Protein AF-A0A822DBF6-F1 (afdb_monomer)

Nearest PDB structures (foldseek):
  3b1q-assembly3_E  TM=6.505E-01  e=7.376E+00  Burkholderia thailandensis E264
  3kcn-assembly1_A  TM=4.043E-01  e=6.022E+00  Rhodopirellula baltica
  2rjn-assembly1_A  TM=3.563E-01  e=3.752E+00  Neptuniibacter caesariensis
  8wa1-assembly1_i  TM=4.415E-01  e=9.034E+00  Nicotiana tabacum

Foldseek 3Di:
DPVVVLVQCPPLVALQADEQWDQDPVRDTHHDPPVVLVCCLPPSCVVRLQSYAEYEHEPVCVCVNPVSDDRPRHNYYHYPPQPPVNVVVVVD

Solvent-accessible surface area (backbone atoms only — not comparable to full-atom values): 5435 Å² total; per-residue (Å²): 130,69,66,67,57,64,52,50,58,68,34,65,83,55,30,25,55,39,70,58,54,37,79,46,98,78,82,42,76,40,77,56,57,65,76,59,44,53,47,37,49,74,59,50,40,78,77,38,34,68,55,23,29,31,41,36,34,42,48,92,51,41,65,67,57,62,71,60,57,76,53,85,43,56,76,49,77,46,73,39,83,62,50,72,68,62,53,55,65,76,77,113

Secondary structure (DSSP, 8-state):
--HHHHHHTTSHHHHSEEE-EEEPTTS-EEEPPHHHHHHIIIIIHHHHTTT--EEEEEGGGHHHHHTSS--TT--EEEEES--HHHHHHTT-

Radius of gyration: 13.69 Å; Cα contacts (8 Å, |Δi|>4): 105; chains: 1; bounding box: 25×36×31 Å

Sequence (92 aa):
LNKRLNTIVRDPIFTSNLTLMRHLSDDSMCPLPDSMLDRFCSQILLEIHCQIKWLDLESSTMERILCATNYSNLYGLGLFDIDLGTAQSLFV

Mean predicted aligned error: 6.96 Å

Structure (mmCIF, N/CA/C/O backbone):
data_AF-A0A822DBF6-F1
#
_entry.id   AF-A0A822DBF6-F1
#
loop_
_atom_site.group_PDB
_atom_site.id
_atom_site.type_symbol
_atom_site.label_atom_id
_atom_site.label_alt_id
_atom_site.label_comp_id
_atom_site.label_asym_id
_atom_site.label_entity_id
_atom_site.label_seq_id
_atom_site.pdbx_PDB_ins_code
_atom_site.Cartn_x
_atom_site.Cartn_y
_atom_site.Cartn_z
_atom_site.occupancy
_atom_site.B_iso_or_equiv
_atom_site.auth_seq_id
_atom_site.auth_comp_id
_atom_site.auth_asym_id
_atom_site.auth_atom_id
_atom_site.pdbx_PDB_model_num
ATOM 1 N N . LEU A 1 1 ? 7.872 17.983 14.040 1.00 49.59 1 LEU A N 1
ATOM 2 C CA . LEU A 1 1 ? 7.047 16.952 13.363 1.00 49.59 1 LEU A CA 1
ATOM 3 C C . LEU A 1 1 ? 5.729 17.570 12.912 1.00 49.59 1 LEU A C 1
ATOM 5 O O . LEU A 1 1 ? 5.094 18.264 13.697 1.00 49.59 1 LEU A O 1
ATOM 9 N N . ASN A 1 2 ? 5.367 17.388 11.643 1.00 51.50 2 ASN A N 1
ATOM 10 C CA . ASN A 1 2 ? 4.318 18.152 10.967 1.00 51.50 2 ASN A CA 1
ATOM 11 C C . ASN A 1 2 ? 2.920 17.670 11.410 1.00 51.50 2 ASN A C 1
ATOM 13 O O . ASN A 1 2 ? 2.376 16.738 10.828 1.00 51.50 2 ASN A O 1
ATOM 17 N N . LYS A 1 3 ? 2.353 18.270 12.473 1.00 58.00 3 LYS A N 1
ATOM 18 C CA . LYS A 1 3 ? 1.041 17.894 13.053 1.00 58.00 3 LYS A CA 1
ATOM 19 C C . LYS A 1 3 ? -0.068 17.786 12.000 1.00 58.00 3 LYS A C 1
ATOM 21 O O . LYS A 1 3 ? -0.91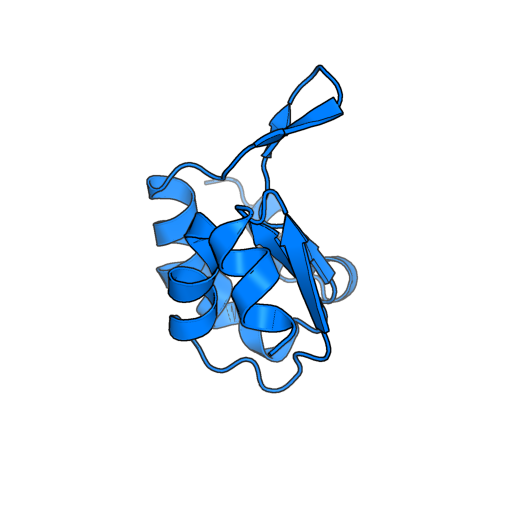1 16.907 12.097 1.00 58.00 3 LYS A O 1
ATOM 26 N N . ARG A 1 4 ? -0.006 18.632 10.966 1.00 57.19 4 ARG A N 1
ATOM 27 C CA . ARG A 1 4 ? -0.916 18.621 9.814 1.00 57.19 4 ARG A CA 1
ATOM 28 C C . ARG A 1 4 ? -0.939 17.282 9.074 1.00 57.19 4 ARG A C 1
ATOM 30 O O . ARG A 1 4 ? -2.016 16.819 8.728 1.00 57.19 4 ARG A O 1
ATOM 37 N N . LEU A 1 5 ? 0.222 16.656 8.873 1.00 61.06 5 LEU A N 1
ATOM 38 C CA . LEU A 1 5 ? 0.320 15.381 8.162 1.00 61.06 5 LEU A CA 1
ATOM 39 C C . LEU A 1 5 ? -0.361 14.262 8.965 1.00 61.06 5 LEU A C 1
ATOM 41 O O . LEU A 1 5 ? -1.149 13.511 8.414 1.00 61.06 5 LEU A O 1
ATOM 45 N N . ASN A 1 6 ? -0.145 14.218 10.284 1.00 61.00 6 ASN A N 1
ATOM 46 C CA . ASN A 1 6 ? -0.792 13.226 11.151 1.00 61.00 6 ASN A CA 1
ATOM 47 C C . ASN A 1 6 ? -2.317 13.390 11.208 1.00 61.00 6 ASN A C 1
ATOM 49 O O . ASN A 1 6 ? -3.025 12.405 11.381 1.00 61.00 6 ASN A O 1
ATOM 53 N N . THR A 1 7 ? -2.831 14.617 11.095 1.00 65.62 7 THR A N 1
ATOM 54 C CA . THR A 1 7 ? -4.280 14.853 11.068 1.00 65.62 7 THR A CA 1
ATOM 55 C C . THR A 1 7 ? -4.890 14.426 9.737 1.00 65.62 7 THR A C 1
ATOM 57 O O . THR A 1 7 ? -5.901 13.737 9.747 1.00 65.62 7 THR A O 1
ATOM 60 N N . ILE A 1 8 ? -4.262 14.780 8.610 1.00 68.38 8 ILE A N 1
ATOM 61 C CA . ILE A 1 8 ? -4.764 14.434 7.268 1.00 68.38 8 ILE A CA 1
ATOM 62 C C . ILE A 1 8 ? -4.752 12.921 7.057 1.00 68.38 8 ILE A C 1
ATOM 64 O O . ILE A 1 8 ? -5.714 12.363 6.551 1.00 68.38 8 ILE A O 1
ATOM 68 N N . VAL A 1 9 ? -3.695 12.241 7.502 1.00 65.19 9 VAL A N 1
ATOM 69 C CA . VAL A 1 9 ? -3.559 10.789 7.329 1.00 65.19 9 VAL A CA 1
ATOM 70 C C . VAL A 1 9 ? -4.567 9.999 8.177 1.00 65.19 9 VAL A C 1
ATOM 72 O O . VAL A 1 9 ? -4.785 8.824 7.926 1.00 65.19 9 VAL A O 1
ATOM 75 N N . ARG A 1 10 ? -5.214 10.622 9.168 1.00 69.88 10 ARG A N 1
ATOM 76 C CA . ARG A 1 10 ? -6.271 9.990 9.976 1.00 69.88 10 ARG A CA 1
ATOM 77 C C . ARG A 1 10 ? -7.683 10.352 9.514 1.00 69.88 10 ARG A C 1
ATOM 79 O O . ARG A 1 10 ? -8.641 9.862 10.106 1.00 69.88 10 ARG A O 1
ATOM 86 N N . ASP A 1 11 ? -7.821 11.220 8.514 1.00 75.81 11 ASP A N 1
ATOM 87 C CA . ASP A 1 11 ? -9.117 11.585 7.954 1.00 75.81 11 ASP A CA 1
ATOM 88 C C . ASP A 1 11 ? -9.551 10.517 6.934 1.00 75.81 11 ASP A C 1
ATOM 90 O O . ASP A 1 11 ? -8.909 10.400 5.887 1.00 75.81 11 ASP A O 1
ATOM 94 N N . PRO A 1 12 ? -10.646 9.771 7.191 1.00 71.56 12 PRO A N 1
ATOM 95 C CA . PRO A 1 12 ? -11.070 8.634 6.372 1.00 71.56 12 PRO A CA 1
ATOM 96 C C . PRO A 1 12 ? -11.236 8.947 4.883 1.00 71.56 12 PRO A C 1
ATOM 98 O O . PRO A 1 12 ? -11.122 8.044 4.051 1.00 71.56 12 PRO A O 1
ATOM 101 N N . ILE A 1 13 ? -11.510 10.210 4.535 1.00 73.25 13 ILE A N 1
ATOM 102 C CA . ILE A 1 13 ? -11.623 10.653 3.143 1.00 73.25 13 ILE A CA 1
ATOM 103 C C . ILE A 1 13 ? -10.283 10.455 2.426 1.00 73.25 13 ILE A C 1
ATOM 105 O O . ILE A 1 13 ? -10.256 9.933 1.314 1.00 73.25 13 ILE A O 1
ATOM 109 N N . PHE A 1 14 ? -9.177 10.802 3.084 1.00 71.50 14 PHE A N 1
ATOM 110 C CA . PHE A 1 14 ? -7.824 10.696 2.541 1.00 71.50 14 PHE A CA 1
ATOM 111 C C . PHE A 1 14 ? -7.178 9.336 2.812 1.00 71.50 14 PHE A C 1
ATOM 113 O O . PHE A 1 14 ? -6.281 8.934 2.079 1.00 71.50 14 PHE A O 1
ATOM 120 N N . THR A 1 15 ? -7.622 8.612 3.842 1.00 81.69 15 THR A N 1
ATOM 121 C CA . THR A 1 15 ? -7.069 7.293 4.177 1.00 81.69 15 THR A CA 1
ATOM 122 C C . THR A 1 15 ? -7.675 6.144 3.386 1.00 81.69 15 THR A C 1
ATOM 124 O O . THR A 1 15 ? -7.056 5.088 3.290 1.00 81.69 15 THR A O 1
ATOM 127 N N . SER A 1 16 ? -8.885 6.313 2.846 1.00 87.38 16 SER A N 1
ATOM 128 C CA . SER A 1 16 ? -9.568 5.234 2.124 1.00 87.38 16 SER A CA 1
ATOM 129 C C . SER A 1 16 ? -8.858 4.834 0.830 1.00 87.38 16 SER A C 1
ATOM 131 O O . SER A 1 16 ? -8.777 3.644 0.539 1.00 87.38 16 SER A O 1
ATOM 133 N N . ASN A 1 17 ? -8.291 5.797 0.105 1.00 90.06 17 ASN A N 1
ATOM 134 C CA . ASN A 1 17 ? -7.498 5.565 -1.098 1.00 90.06 17 ASN A CA 1
ATOM 135 C C . ASN A 1 17 ? -6.143 6.235 -0.912 1.00 90.06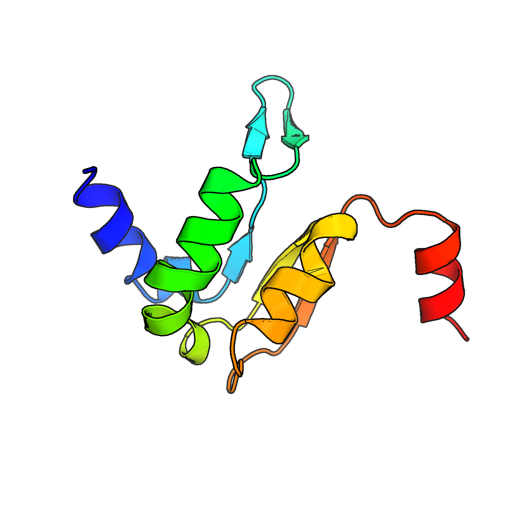 17 ASN A C 1
ATOM 137 O O . ASN A 1 17 ? -6.081 7.457 -0.771 1.00 90.06 17 ASN A O 1
AT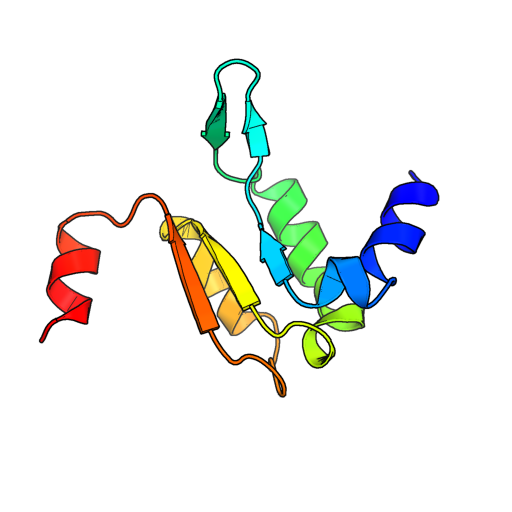OM 141 N N . LEU A 1 18 ? -5.075 5.443 -0.880 1.00 89.25 18 LEU A N 1
ATOM 142 C CA . LEU A 1 18 ? -3.761 5.935 -0.496 1.00 89.25 18 LEU A CA 1
ATOM 143 C C . LEU A 1 18 ? -2.734 5.614 -1.579 1.00 89.25 18 LEU A C 1
ATOM 145 O O . LEU A 1 18 ? -2.511 4.455 -1.923 1.00 89.25 18 LEU A O 1
ATOM 149 N N . THR A 1 19 ? -2.097 6.664 -2.089 1.00 88.88 19 THR A N 1
ATOM 150 C CA . THR A 1 19 ? -1.022 6.569 -3.077 1.00 88.88 19 THR A CA 1
ATOM 151 C C . THR A 1 19 ? 0.320 6.802 -2.400 1.00 88.88 19 THR A C 1
ATOM 153 O O . THR A 1 19 ? 0.584 7.882 -1.869 1.00 88.88 19 THR A O 1
ATOM 156 N N . LEU A 1 20 ? 1.176 5.780 -2.404 1.00 87.19 20 LEU A N 1
ATOM 157 C CA . LEU A 1 20 ? 2.487 5.774 -1.750 1.00 87.19 20 LEU A CA 1
ATOM 158 C C . LEU A 1 20 ? 3.610 6.071 -2.741 1.00 87.19 20 LEU A C 1
ATOM 160 O O . LEU A 1 20 ? 4.591 5.341 -2.843 1.00 87.19 20 LEU A O 1
ATOM 164 N N . MET A 1 21 ? 3.469 7.183 -3.454 1.00 85.12 21 MET A N 1
ATOM 165 C CA . MET A 1 21 ? 4.465 7.670 -4.401 1.00 85.12 21 MET A CA 1
ATOM 166 C C . MET A 1 21 ? 4.749 9.145 -4.151 1.00 85.12 21 MET A C 1
ATOM 168 O O . MET A 1 21 ? 3.913 9.898 -3.646 1.00 85.12 21 MET A O 1
ATOM 172 N N . ARG A 1 22 ? 5.955 9.576 -4.504 1.00 82.69 22 ARG A N 1
ATOM 173 C CA . ARG A 1 22 ? 6.333 10.983 -4.527 1.00 82.69 22 ARG A CA 1
ATOM 174 C C . ARG A 1 22 ? 6.007 11.562 -5.899 1.00 82.69 22 ARG A C 1
ATOM 176 O O . ARG A 1 22 ? 6.559 11.110 -6.893 1.00 82.69 22 ARG A O 1
ATOM 183 N N . HIS A 1 23 ? 5.213 12.625 -5.920 1.00 79.06 23 HIS A N 1
ATOM 184 C CA . HIS A 1 23 ? 5.054 13.458 -7.107 1.00 79.06 23 HIS A CA 1
ATOM 185 C C . HIS A 1 23 ? 6.304 14.325 -7.300 1.00 79.06 23 HIS A C 1
ATOM 187 O O . HIS A 1 23 ? 6.722 15.031 -6.374 1.00 79.06 23 HIS A O 1
ATOM 193 N N . LEU A 1 24 ? 6.906 14.272 -8.482 1.00 75.81 24 LEU A N 1
ATOM 194 C CA . LEU A 1 24 ? 7.950 15.198 -8.904 1.00 75.81 24 LEU A CA 1
ATOM 195 C C . LEU A 1 24 ? 7.340 16.373 -9.679 1.00 75.81 24 LEU A C 1
ATOM 197 O O . LEU A 1 24 ? 6.162 16.381 -10.025 1.00 75.81 24 LEU A O 1
ATOM 201 N N . SER A 1 25 ? 8.120 17.433 -9.880 1.00 77.88 25 SER A N 1
ATOM 202 C CA . SER A 1 25 ? 7.656 18.684 -10.502 1.00 77.88 25 SER A CA 1
ATOM 203 C C . SER A 1 25 ? 7.318 18.569 -11.994 1.00 77.88 25 SER A C 1
ATOM 205 O O . SER A 1 25 ? 6.800 19.520 -12.567 1.00 77.88 25 SER A O 1
ATOM 207 N N . ASP A 1 26 ? 7.645 17.446 -12.621 1.00 80.75 26 ASP A N 1
ATOM 208 C CA . ASP A 1 26 ? 7.491 17.143 -14.045 1.00 80.75 26 ASP A CA 1
ATOM 209 C C . ASP A 1 26 ? 6.355 16.141 -14.322 1.00 80.75 26 ASP A C 1
ATOM 211 O O . ASP A 1 26 ? 6.398 15.426 -15.319 1.00 80.75 26 ASP A O 1
ATOM 215 N N . ASP A 1 27 ? 5.364 16.059 -13.427 1.00 68.56 27 ASP A N 1
ATOM 216 C CA . ASP A 1 27 ? 4.284 15.055 -13.445 1.00 68.56 27 ASP A CA 1
ATOM 217 C C . ASP A 1 27 ? 4.771 13.595 -13.403 1.00 68.56 27 ASP A C 1
ATOM 219 O O . ASP A 1 27 ? 3.978 12.662 -13.551 1.00 68.56 27 ASP A O 1
ATOM 223 N N . SER A 1 28 ? 6.062 13.362 -13.140 1.00 75.06 28 SER A N 1
ATOM 224 C CA . SER A 1 28 ? 6.569 12.017 -12.905 1.00 75.06 28 SER A CA 1
ATOM 225 C C . SER A 1 28 ? 6.316 11.583 -11.460 1.00 75.06 28 SER A C 1
ATOM 227 O O . SER A 1 28 ? 6.366 12.370 -10.508 1.00 75.06 28 SER A O 1
ATOM 229 N N . MET A 1 29 ? 6.018 10.297 -11.295 1.00 80.81 29 MET A N 1
ATOM 230 C CA . MET A 1 29 ? 5.905 9.658 -9.989 1.00 80.81 29 MET A CA 1
ATOM 231 C C . MET A 1 29 ? 7.203 8.924 -9.693 1.00 80.81 29 MET A C 1
ATOM 233 O O . MET A 1 29 ? 7.784 8.290 -10.571 1.00 80.81 29 MET A O 1
ATOM 237 N N . CYS A 1 30 ? 7.655 9.011 -8.450 1.00 82.69 30 CYS A N 1
ATOM 238 C CA . CYS A 1 30 ? 8.849 8.331 -7.984 1.00 82.69 30 CYS A CA 1
ATOM 239 C C . CYS A 1 30 ? 8.584 7.544 -6.698 1.00 82.69 30 CYS A C 1
ATOM 241 O O . CYS A 1 30 ? 7.703 7.920 -5.914 1.00 82.69 30 CYS A O 1
ATOM 243 N N . PRO A 1 31 ? 9.404 6.515 -6.437 1.00 82.50 31 PRO A N 1
ATOM 244 C CA . PRO A 1 31 ? 9.412 5.783 -5.179 1.00 82.50 31 PRO A CA 1
ATOM 245 C C . PRO A 1 31 ? 9.461 6.711 -3.964 1.00 82.50 31 PRO A C 1
ATOM 247 O O . PRO A 1 31 ? 10.157 7.740 -3.960 1.00 82.50 31 PRO A O 1
ATOM 250 N N . LEU 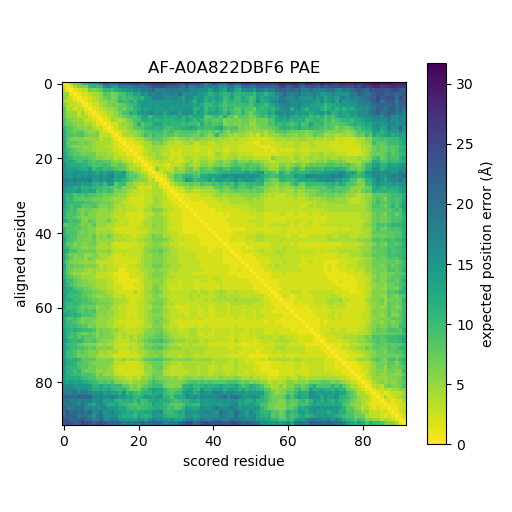A 1 32 ? 8.789 6.324 -2.879 1.00 85.62 32 LEU A N 1
ATOM 251 C CA . LEU A 1 32 ? 9.106 6.904 -1.578 1.00 85.62 32 LEU A CA 1
ATOM 252 C C . LEU A 1 32 ? 10.503 6.426 -1.146 1.00 85.62 32 LEU A C 1
ATOM 254 O O . LEU A 1 32 ? 10.777 5.232 -1.199 1.00 85.62 32 LEU A O 1
ATOM 258 N N . PRO A 1 3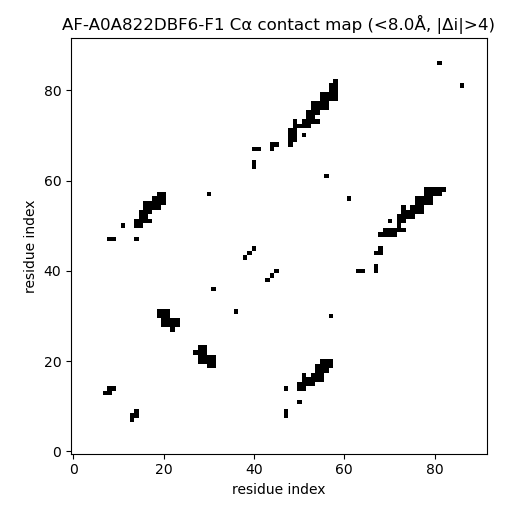3 ? 11.386 7.319 -0.662 1.00 88.38 33 PRO A N 1
ATOM 259 C CA . PRO A 1 33 ? 12.649 6.908 -0.059 1.00 88.38 33 PRO A CA 1
ATOM 260 C C . PRO A 1 33 ? 12.441 5.903 1.075 1.00 88.38 33 PRO A C 1
ATOM 262 O O . PRO A 1 33 ? 11.534 6.089 1.892 1.00 88.38 33 PRO A O 1
ATOM 265 N N . ASP A 1 34 ? 13.344 4.927 1.190 1.00 88.31 34 ASP A N 1
ATOM 266 C CA . ASP A 1 34 ? 13.256 3.836 2.171 1.00 88.31 34 ASP A CA 1
ATOM 267 C C . ASP A 1 34 ? 12.980 4.315 3.594 1.00 88.31 34 ASP A C 1
ATOM 269 O O . ASP A 1 34 ? 12.103 3.790 4.267 1.00 88.31 34 ASP A O 1
ATOM 273 N N . SER A 1 35 ? 13.654 5.377 4.037 1.00 88.56 35 SER A N 1
ATOM 274 C CA . SER A 1 35 ? 13.471 5.920 5.388 1.00 88.56 35 SER A CA 1
ATOM 275 C C . SER A 1 35 ? 12.060 6.458 5.652 1.00 88.56 35 SER A C 1
ATOM 277 O O . SER A 1 35 ? 11.583 6.428 6.789 1.00 88.56 35 SER A O 1
ATOM 279 N N . MET A 1 36 ? 11.371 6.958 4.623 1.00 88.19 36 MET A N 1
ATOM 280 C CA . MET A 1 36 ? 9.970 7.364 4.732 1.00 88.19 36 MET A CA 1
ATOM 281 C C . MET A 1 36 ? 9.034 6.166 4.659 1.00 88.19 36 MET A C 1
ATOM 283 O O . MET A 1 36 ? 8.059 6.142 5.410 1.00 88.19 36 MET A O 1
ATOM 287 N N . LEU A 1 37 ? 9.345 5.182 3.815 1.00 89.19 37 LEU A N 1
ATOM 288 C CA . LEU A 1 37 ? 8.574 3.951 3.709 1.00 89.19 37 LEU A CA 1
ATOM 289 C C . LEU A 1 37 ? 8.617 3.150 5.018 1.00 89.19 37 LEU A C 1
ATOM 291 O O . LEU A 1 37 ? 7.571 2.805 5.557 1.00 89.19 37 LEU A O 1
ATOM 295 N N . ASP A 1 38 ? 9.801 2.957 5.600 1.00 89.69 38 ASP A N 1
ATOM 296 C CA . ASP A 1 38 ? 9.985 2.267 6.882 1.00 89.69 38 ASP A CA 1
ATOM 297 C C . ASP A 1 38 ? 9.207 2.943 8.001 1.00 89.69 38 ASP A C 1
ATOM 299 O O . ASP A 1 38 ? 8.533 2.297 8.808 1.00 89.69 38 ASP A O 1
ATOM 303 N N . ARG A 1 39 ? 9.260 4.275 8.045 1.00 87.19 39 ARG A N 1
ATOM 304 C CA . ARG A 1 39 ? 8.506 5.046 9.026 1.00 87.19 39 ARG A CA 1
ATOM 305 C C . ARG A 1 39 ? 7.000 4.942 8.792 1.00 87.19 39 ARG A C 1
ATOM 307 O O . ARG A 1 39 ? 6.247 4.853 9.760 1.00 87.19 39 ARG A O 1
ATOM 314 N N . PHE A 1 40 ? 6.558 4.968 7.537 1.00 87.50 40 PHE A N 1
ATOM 315 C CA . PHE A 1 40 ? 5.154 4.782 7.201 1.00 87.50 40 PHE A CA 1
ATOM 316 C C . PHE A 1 40 ? 4.674 3.407 7.674 1.00 87.50 40 PHE A C 1
ATOM 318 O O . PHE A 1 40 ? 3.736 3.352 8.466 1.00 87.50 40 PHE A O 1
ATOM 325 N N . CYS A 1 41 ? 5.367 2.330 7.297 1.00 89.75 41 CYS A N 1
ATOM 326 C CA . CYS A 1 41 ? 5.006 0.962 7.663 1.00 89.75 41 CYS A CA 1
ATOM 327 C C . CYS A 1 41 ? 5.022 0.727 9.182 1.00 89.75 41 CYS A C 1
ATOM 329 O O . CYS A 1 41 ? 4.102 0.117 9.718 1.00 89.75 41 CYS A O 1
ATOM 331 N N . SER A 1 42 ? 6.031 1.239 9.895 1.00 89.44 42 SER A N 1
ATOM 332 C CA . SER A 1 42 ? 6.201 0.972 11.334 1.00 89.44 42 SER A CA 1
ATOM 333 C C . SER A 1 42 ? 5.360 1.847 12.266 1.00 89.44 42 SER A C 1
ATOM 335 O O . SER A 1 42 ? 5.145 1.462 13.413 1.00 89.44 42 SER A O 1
ATOM 337 N N . GLN A 1 43 ? 4.913 3.029 11.828 1.00 88.44 43 GLN A N 1
ATOM 338 C CA . GLN A 1 43 ? 4.234 3.990 12.713 1.00 88.44 43 GLN A CA 1
ATOM 339 C C . GLN A 1 43 ? 2.843 4.363 12.224 1.00 88.44 43 GLN A C 1
ATOM 341 O O . GLN A 1 43 ? 1.892 4.344 12.995 1.00 88.44 43 GLN A O 1
ATOM 346 N N . ILE A 1 44 ? 2.730 4.752 10.957 1.00 87.19 44 ILE A N 1
ATOM 347 C CA . ILE A 1 44 ? 1.501 5.344 10.426 1.00 87.19 44 ILE A CA 1
ATOM 348 C C . ILE A 1 44 ? 0.530 4.240 10.037 1.00 87.19 44 ILE A C 1
ATOM 350 O O . ILE A 1 44 ? -0.632 4.261 10.429 1.00 87.19 44 ILE A O 1
ATOM 354 N N . LEU A 1 45 ? 1.027 3.260 9.289 1.00 89.25 45 LEU A N 1
ATOM 355 C CA . LEU A 1 45 ? 0.231 2.203 8.699 1.00 89.25 45 LEU A CA 1
ATOM 356 C C . LEU A 1 45 ? -0.522 1.391 9.760 1.00 89.25 45 LEU A C 1
ATOM 358 O O . LEU A 1 45 ? -1.702 1.103 9.582 1.00 89.25 45 LEU A O 1
ATOM 362 N N . LEU A 1 46 ? 0.114 1.114 10.901 1.00 88.25 46 LEU A N 1
ATOM 363 C CA . LEU A 1 46 ? -0.508 0.426 12.038 1.00 88.25 46 LEU A CA 1
ATOM 364 C C . LEU A 1 46 ? -1.730 1.158 12.614 1.00 88.25 46 LEU A C 1
ATOM 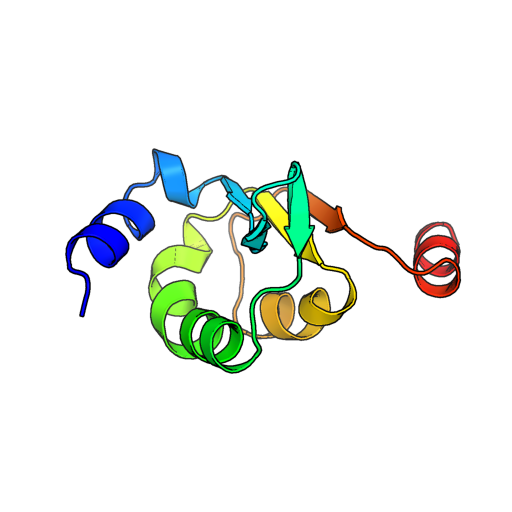366 O O . LEU A 1 46 ? -2.583 0.524 13.222 1.00 88.25 46 LEU A O 1
ATOM 370 N N . GLU A 1 47 ? -1.844 2.473 12.427 1.00 88.69 47 GLU A N 1
ATOM 371 C CA . GLU A 1 47 ? -2.996 3.244 12.907 1.00 88.69 47 GLU A CA 1
ATOM 372 C C . GLU A 1 47 ? -4.149 3.277 11.898 1.00 88.69 47 GLU A C 1
ATOM 374 O O . GLU A 1 47 ? -5.305 3.463 12.280 1.00 88.69 47 GLU A O 1
ATOM 379 N N . ILE A 1 48 ? -3.838 3.135 10.608 1.00 89.38 48 ILE A N 1
ATOM 380 C CA . ILE A 1 48 ? -4.776 3.442 9.523 1.00 89.38 48 ILE A CA 1
ATOM 381 C C . ILE A 1 48 ? -5.142 2.249 8.645 1.00 89.38 48 ILE A C 1
ATOM 383 O O . ILE A 1 48 ? -6.066 2.359 7.845 1.00 89.38 48 ILE A O 1
ATOM 387 N N . HIS A 1 49 ? -4.453 1.114 8.777 1.00 91.25 49 HIS A N 1
ATOM 388 C CA . HIS A 1 49 ? -4.586 -0.033 7.871 1.00 91.25 49 HIS A CA 1
ATOM 389 C C . HIS A 1 49 ? -6.022 -0.538 7.703 1.00 91.25 49 HIS A C 1
ATOM 391 O O . HIS A 1 49 ? -6.410 -0.951 6.614 1.00 91.25 49 HIS A O 1
ATOM 397 N N . CYS A 1 50 ? -6.834 -0.469 8.758 1.00 91.94 50 CYS A N 1
ATOM 398 C CA . CYS A 1 50 ? -8.231 -0.882 8.717 1.00 91.94 50 CYS A CA 1
ATOM 399 C C . CYS A 1 50 ? -9.128 0.092 7.938 1.00 91.94 50 CYS A C 1
ATOM 401 O O . CYS A 1 50 ? -10.254 -0.255 7.612 1.00 91.94 50 CYS A O 1
ATOM 403 N N . GLN A 1 51 ? -8.674 1.306 7.637 1.00 91.94 51 GLN A N 1
ATOM 404 C CA . GLN A 1 51 ? -9.439 2.305 6.882 1.00 91.94 51 GLN A CA 1
ATOM 405 C C . GLN A 1 51 ? -9.116 2.272 5.387 1.00 91.94 51 GLN A C 1
ATOM 407 O O . GLN A 1 51 ? -9.897 2.779 4.583 1.00 91.94 51 GLN A O 1
ATOM 412 N N . ILE A 1 52 ? -7.980 1.673 5.029 1.00 92.62 52 ILE A N 1
ATOM 413 C CA . ILE A 1 52 ? -7.469 1.617 3.666 1.00 92.62 52 ILE A CA 1
ATOM 414 C C . ILE A 1 52 ? -8.305 0.632 2.846 1.00 92.62 52 ILE A C 1
ATOM 416 O O . ILE A 1 52 ? -8.437 -0.539 3.201 1.00 92.62 52 ILE A O 1
ATOM 420 N N . LYS A 1 53 ? -8.851 1.134 1.737 1.00 94.75 53 LYS A N 1
ATOM 421 C CA . LYS A 1 53 ? -9.659 0.398 0.758 1.00 94.75 53 LYS A CA 1
ATOM 422 C C . LYS A 1 53 ? -8.941 0.207 -0.566 1.00 94.75 53 LYS A C 1
ATOM 424 O O . LYS A 1 53 ? -9.137 -0.820 -1.211 1.00 94.75 53 LYS A O 1
ATOM 429 N N . TRP A 1 54 ? -8.116 1.173 -0.948 1.00 94.44 54 TRP A N 1
ATOM 430 C CA . TRP A 1 54 ? -7.319 1.134 -2.161 1.00 94.44 54 TRP A CA 1
ATOM 431 C C . TRP A 1 54 ? -5.891 1.583 -1.876 1.00 94.44 54 TRP A C 1
ATOM 433 O O . TRP A 1 54 ? -5.675 2.557 -1.148 1.00 94.44 54 TRP A O 1
ATOM 443 N N . LEU A 1 55 ? -4.929 0.876 -2.463 1.00 92.44 55 LEU A N 1
ATOM 444 C CA . LEU A 1 55 ? -3.507 1.165 -2.341 1.00 92.44 55 LEU A CA 1
ATOM 445 C C . LEU A 1 55 ? -2.859 1.254 -3.713 1.00 92.44 55 LEU A C 1
ATOM 447 O O . LEU A 1 55 ? -2.835 0.275 -4.448 1.00 92.44 55 LEU A O 1
ATOM 451 N N . ASP A 1 56 ? -2.289 2.414 -4.003 1.00 91.56 56 ASP A N 1
ATOM 452 C CA . ASP A 1 56 ? -1.479 2.661 -5.189 1.00 91.56 56 ASP A CA 1
ATOM 453 C C . ASP A 1 56 ? -0.002 2.658 -4.784 1.00 91.56 56 ASP A C 1
ATOM 455 O O . ASP A 1 56 ? 0.449 3.527 -4.027 1.00 91.56 56 ASP A O 1
ATOM 459 N N . LEU A 1 57 ? 0.735 1.647 -5.244 1.00 90.12 57 LEU A N 1
ATOM 460 C CA . LEU A 1 57 ? 2.093 1.324 -4.807 1.00 90.12 57 LEU A CA 1
ATOM 461 C C . LEU A 1 57 ? 3.036 1.203 -6.000 1.00 90.12 57 LEU A C 1
ATOM 463 O O . LEU A 1 57 ? 2.635 0.797 -7.085 1.00 90.12 57 LEU A O 1
ATOM 467 N N . GLU A 1 58 ? 4.322 1.407 -5.767 1.00 89.25 58 GLU A N 1
ATOM 468 C CA . GLU A 1 58 ? 5.347 0.913 -6.683 1.00 89.25 58 GLU A CA 1
ATOM 469 C C . GLU A 1 58 ? 5.601 -0.584 -6.453 1.00 89.25 58 GLU A C 1
ATOM 471 O O . GLU A 1 58 ? 5.666 -1.038 -5.303 1.00 89.25 58 GLU A O 1
ATOM 476 N N . SER A 1 59 ? 5.801 -1.334 -7.541 1.00 85.44 59 SER A N 1
ATOM 477 C CA . SER A 1 59 ? 6.036 -2.784 -7.536 1.00 85.44 59 SER A CA 1
ATOM 478 C C . SER A 1 59 ? 7.147 -3.219 -6.565 1.00 85.44 59 SER A C 1
ATOM 480 O O . SER A 1 59 ? 6.947 -4.141 -5.773 1.00 85.44 59 SER A O 1
ATOM 482 N N . SER A 1 60 ? 8.271 -2.497 -6.539 1.00 85.88 60 SER A N 1
ATOM 483 C CA . SER A 1 60 ? 9.450 -2.803 -5.714 1.0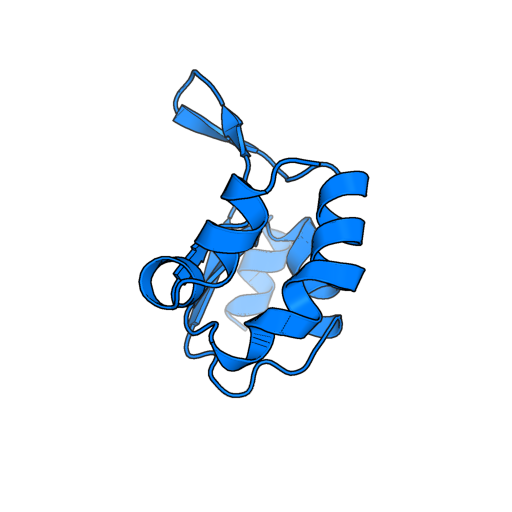0 85.88 60 SER A CA 1
ATOM 484 C C . SER A 1 60 ? 9.193 -2.704 -4.201 1.00 85.88 60 SER A C 1
ATOM 486 O O . SER A 1 60 ? 9.879 -3.334 -3.395 1.00 85.88 60 SER A O 1
ATOM 488 N N . THR A 1 61 ? 8.177 -1.936 -3.800 1.00 88.06 61 THR A N 1
ATOM 489 C CA . THR A 1 61 ? 7.821 -1.695 -2.392 1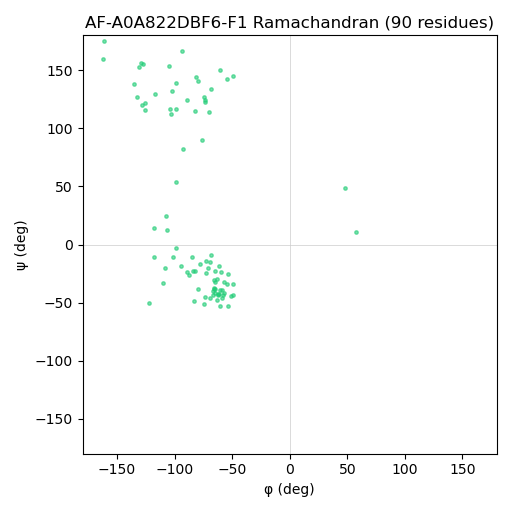.00 88.06 61 THR A CA 1
ATOM 490 C C . THR A 1 61 ? 6.625 -2.520 -1.925 1.00 88.06 61 THR A C 1
ATOM 492 O O . THR A 1 61 ? 6.355 -2.582 -0.721 1.00 88.06 61 THR A O 1
ATOM 495 N N . MET A 1 62 ? 5.927 -3.172 -2.861 1.00 88.88 62 MET A N 1
ATOM 496 C CA . MET A 1 62 ? 4.668 -3.874 -2.626 1.00 88.88 62 MET A CA 1
ATOM 497 C C . MET A 1 62 ? 4.778 -4.882 -1.483 1.00 88.88 62 MET A C 1
ATOM 499 O O . MET A 1 62 ? 3.988 -4.824 -0.543 1.00 88.88 62 MET A O 1
ATOM 503 N N . GLU A 1 63 ? 5.767 -5.776 -1.532 1.00 88.31 63 GLU A N 1
ATOM 504 C CA . GLU A 1 63 ? 5.931 -6.833 -0.528 1.00 88.31 63 GLU A CA 1
ATOM 505 C C . GLU A 1 63 ? 6.107 -6.246 0.879 1.00 88.31 63 GLU A C 1
ATOM 507 O O . GLU A 1 63 ? 5.412 -6.636 1.816 1.00 88.31 63 GLU A O 1
ATOM 512 N N . ARG A 1 64 ? 6.961 -5.225 1.026 1.00 89.44 64 ARG A N 1
ATOM 513 C CA . ARG A 1 64 ? 7.207 -4.562 2.317 1.00 89.44 64 ARG A CA 1
ATOM 514 C C . ARG A 1 64 ? 5.944 -3.936 2.901 1.00 89.44 64 ARG A C 1
ATOM 516 O O . ARG A 1 64 ? 5.755 -3.990 4.113 1.00 89.44 64 ARG A O 1
ATOM 523 N N . ILE A 1 65 ? 5.101 -3.330 2.067 1.00 90.62 65 ILE A N 1
ATOM 524 C CA . ILE A 1 65 ? 3.860 -2.677 2.503 1.00 90.62 65 ILE A CA 1
ATOM 525 C C . ILE A 1 65 ? 2.805 -3.729 2.853 1.00 90.62 65 ILE A C 1
ATOM 527 O O . ILE A 1 65 ? 2.250 -3.703 3.951 1.00 90.62 65 ILE A O 1
ATOM 531 N N . LEU A 1 66 ? 2.564 -4.684 1.951 1.00 90.06 66 LEU A N 1
ATOM 532 C CA . LEU A 1 66 ? 1.528 -5.701 2.123 1.00 90.06 66 LEU A CA 1
ATOM 533 C C . LEU A 1 66 ? 1.822 -6.651 3.289 1.00 90.06 66 LEU A C 1
ATOM 535 O O . LEU A 1 66 ? 0.889 -7.107 3.945 1.00 90.06 66 LEU A O 1
ATOM 539 N N . CYS A 1 67 ? 3.095 -6.913 3.593 1.00 90.25 67 CYS A N 1
ATOM 540 C CA . CYS A 1 67 ? 3.484 -7.753 4.724 1.00 90.25 67 CYS A CA 1
ATOM 541 C C . CYS A 1 67 ? 3.561 -7.004 6.065 1.00 90.25 67 CYS A C 1
ATOM 543 O O . CYS A 1 67 ? 3.684 -7.651 7.104 1.00 90.25 67 CYS A O 1
ATOM 545 N N . ALA A 1 68 ? 3.491 -5.668 6.085 1.00 90.81 68 ALA A N 1
ATOM 546 C CA . ALA A 1 68 ? 3.638 -4.900 7.324 1.00 90.81 68 ALA A CA 1
ATOM 547 C C . ALA A 1 68 ? 2.425 -5.012 8.267 1.00 90.81 68 ALA A C 1
ATOM 549 O O . ALA A 1 68 ? 2.559 -4.787 9.470 1.00 90.81 68 ALA A O 1
ATOM 550 N N . THR A 1 69 ? 1.235 -5.324 7.747 1.00 92.00 69 THR A N 1
ATOM 551 C CA . THR A 1 69 ? -0.006 -5.403 8.532 1.00 92.00 69 THR A CA 1
ATOM 552 C C . THR A 1 69 ? -1.089 -6.201 7.799 1.00 92.00 69 THR A C 1
ATOM 554 O O . THR A 1 69 ? -0.921 -6.591 6.650 1.00 92.00 69 THR A O 1
ATOM 557 N N . ASN A 1 70 ? -2.231 -6.420 8.454 1.00 91.38 70 ASN A N 1
ATOM 558 C CA . ASN A 1 70 ? -3.409 -7.028 7.845 1.00 91.38 70 ASN A CA 1
ATOM 559 C C . ASN A 1 70 ? -4.424 -5.956 7.420 1.00 91.38 70 ASN A C 1
ATOM 561 O O . ASN A 1 70 ? -4.992 -5.257 8.261 1.00 91.38 70 ASN A O 1
ATOM 565 N N . TYR A 1 71 ? -4.700 -5.846 6.124 1.00 92.06 71 TYR A N 1
ATOM 566 C CA . TYR A 1 71 ? -5.641 -4.867 5.588 1.00 92.06 71 TYR A CA 1
ATOM 567 C C . TYR A 1 71 ? -7.056 -5.441 5.469 1.00 92.06 71 TYR A C 1
ATOM 569 O O . TYR A 1 71 ? -7.495 -5.846 4.396 1.00 92.06 71 TYR A O 1
ATOM 577 N N . SER A 1 72 ? -7.807 -5.440 6.571 1.00 92.12 72 SER A N 1
ATOM 578 C CA . SER A 1 72 ? -9.140 -6.062 6.630 1.00 92.12 72 SER A CA 1
ATOM 579 C C . SER A 1 72 ? -10.184 -5.461 5.680 1.00 92.12 72 SER A C 1
ATOM 581 O O . SER A 1 72 ? -11.208 -6.089 5.439 1.00 92.12 72 SER A O 1
ATOM 583 N N . ASN A 1 73 ? -9.956 -4.240 5.187 1.00 93.44 73 ASN A N 1
ATOM 584 C CA . ASN A 1 73 ? -10.869 -3.512 4.307 1.00 93.44 73 ASN A CA 1
ATOM 585 C C . ASN A 1 73 ? -10.263 -3.217 2.929 1.00 93.44 73 ASN A C 1
ATOM 587 O O . ASN A 1 73 ? -10.811 -2.385 2.217 1.00 93.44 73 ASN A O 1
ATOM 591 N N . LEU A 1 74 ? -9.157 -3.857 2.541 1.00 93.88 74 LEU A N 1
ATOM 592 C CA . LEU A 1 74 ? -8.555 -3.633 1.227 1.00 93.88 74 LEU A CA 1
ATOM 593 C C . LEU A 1 74 ? -9.394 -4.300 0.132 1.00 93.88 74 LEU A C 1
ATOM 595 O O . LEU A 1 74 ? -9.612 -5.508 0.158 1.00 93.88 74 LEU A O 1
ATOM 599 N N . TYR A 1 75 ? -9.843 -3.505 -0.836 1.00 93.06 75 TYR A N 1
ATOM 600 C CA . TYR A 1 75 ? -10.639 -3.953 -1.982 1.00 93.06 75 TYR A CA 1
ATOM 601 C C . TYR A 1 75 ? -9.849 -3.936 -3.292 1.00 93.06 75 TYR A C 1
ATOM 603 O O . TYR A 1 75 ? -10.248 -4.609 -4.239 1.00 93.06 75 TYR A O 1
ATOM 611 N N . GLY A 1 76 ? -8.752 -3.178 -3.371 1.00 92.44 76 GLY A N 1
ATOM 612 C CA . GLY A 1 76 ? -7.957 -3.118 -4.589 1.00 92.44 76 GLY A CA 1
ATOM 613 C C . GLY A 1 76 ? -6.550 -2.572 -4.408 1.00 92.44 76 GLY A C 1
ATOM 614 O O . GLY A 1 76 ? -6.227 -1.909 -3.420 1.00 92.44 76 GLY A O 1
ATOM 615 N N . LEU A 1 77 ? -5.721 -2.907 -5.393 1.00 92.44 77 LEU A N 1
ATOM 616 C CA . LEU A 1 77 ? -4.311 -2.565 -5.484 1.00 92.44 77 LEU A CA 1
ATOM 617 C C . LEU A 1 77 ? -4.026 -2.028 -6.888 1.00 92.44 77 LEU A C 1
ATOM 619 O O . LEU A 1 77 ? -4.336 -2.691 -7.878 1.00 92.44 77 LEU A O 1
ATOM 623 N N . GLY A 1 78 ? -3.431 -0.844 -6.959 1.00 90.69 78 GLY A N 1
ATOM 624 C CA . GLY A 1 78 ? -2.791 -0.308 -8.150 1.00 90.69 78 GLY A CA 1
ATOM 625 C C . GLY A 1 78 ? -1.280 -0.463 -8.027 1.00 90.69 78 GLY A C 1
ATOM 626 O O . GLY A 1 78 ? -0.699 -0.133 -6.993 1.00 90.69 78 GLY A O 1
ATOM 627 N N . LEU A 1 79 ? -0.641 -0.978 -9.074 1.00 88.62 79 LEU A N 1
ATOM 628 C CA . LEU A 1 79 ? 0.808 -1.138 -9.125 1.00 88.62 79 LEU A CA 1
ATOM 629 C C . LEU A 1 79 ? 1.391 -0.276 -10.241 1.00 88.62 79 LEU A C 1
ATOM 631 O O . LEU A 1 79 ? 0.938 -0.324 -11.385 1.00 88.62 79 LEU A O 1
ATOM 635 N N . PHE A 1 80 ? 2.411 0.494 -9.886 1.00 85.31 80 PHE A N 1
ATOM 636 C CA . PHE A 1 80 ? 3.194 1.328 -10.785 1.00 85.31 80 PHE A CA 1
ATOM 637 C C . PHE A 1 80 ? 4.552 0.690 -11.035 1.00 85.31 80 PHE A C 1
ATOM 639 O O . PHE A 1 80 ? 5.063 -0.051 -10.191 1.00 85.31 80 PHE A O 1
ATOM 646 N N . ASP A 1 81 ? 5.114 1.010 -12.201 1.00 81.19 81 ASP A N 1
ATOM 647 C CA . ASP A 1 81 ? 6.435 0.553 -12.636 1.00 81.19 81 ASP A CA 1
ATOM 648 C C . ASP A 1 81 ? 6.608 -0.963 -12.444 1.00 81.19 81 ASP A C 1
ATOM 650 O O . ASP A 1 81 ? 7.537 -1.455 -11.802 1.00 81.19 81 ASP A O 1
ATOM 654 N N . ILE A 1 82 ? 5.613 -1.723 -12.916 1.00 76.88 82 ILE A N 1
ATOM 655 C CA . ILE A 1 82 ? 5.681 -3.182 -12.906 1.00 76.88 82 ILE A CA 1
ATOM 656 C C . ILE A 1 82 ? 6.728 -3.574 -13.942 1.00 76.88 82 ILE A C 1
ATOM 658 O O . ILE A 1 82 ? 6.527 -3.358 -15.141 1.00 76.88 82 ILE A O 1
ATOM 662 N N . ASP A 1 83 ? 7.837 -4.158 -13.491 1.00 76.69 83 ASP A N 1
ATOM 663 C CA . ASP A 1 83 ? 8.808 -4.712 -14.420 1.00 76.69 83 ASP A CA 1
ATOM 664 C C . ASP A 1 83 ? 8.148 -5.810 -15.268 1.00 76.69 83 ASP A C 1
ATOM 666 O O . ASP A 1 83 ? 7.219 -6.501 -14.841 1.00 76.69 83 ASP A O 1
ATOM 670 N N . LEU A 1 84 ? 8.627 -5.978 -16.498 1.00 72.94 84 LEU A N 1
ATOM 671 C CA . LEU A 1 84 ? 8.014 -6.893 -17.458 1.00 72.94 84 LEU A CA 1
ATOM 672 C C . LEU A 1 84 ? 7.923 -8.339 -16.934 1.00 72.94 84 LEU A C 1
ATOM 674 O O . LEU A 1 84 ? 6.972 -9.041 -17.271 1.00 72.94 84 LEU A O 1
ATOM 678 N N . GLY A 1 85 ? 8.882 -8.778 -16.114 1.00 73.00 85 GLY A N 1
ATOM 679 C CA . GLY A 1 85 ? 8.887 -10.118 -15.532 1.00 73.00 85 GLY A CA 1
ATOM 680 C C . GLY A 1 85 ? 7.773 -10.297 -14.504 1.00 73.00 85 GLY A C 1
ATOM 681 O O . GLY A 1 85 ? 7.029 -11.276 -14.568 1.00 73.00 85 GLY A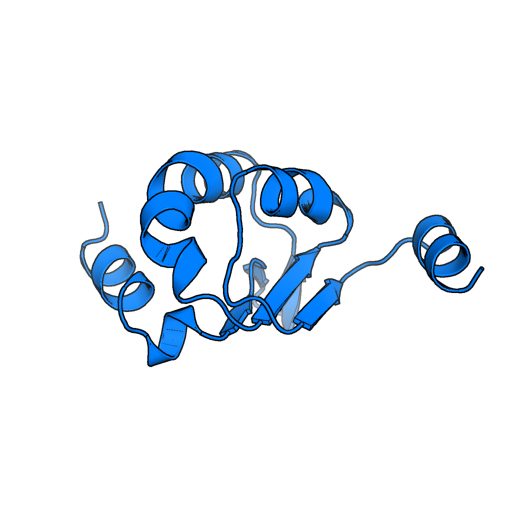 O 1
ATOM 682 N N . THR A 1 86 ? 7.600 -9.322 -13.612 1.00 69.50 86 THR A N 1
ATOM 683 C CA . THR A 1 86 ? 6.490 -9.296 -12.645 1.00 69.50 86 THR A CA 1
ATOM 684 C C . THR A 1 86 ? 5.137 -9.142 -13.338 1.00 69.50 86 THR A C 1
ATOM 686 O O . THR A 1 86 ? 4.164 -9.786 -12.956 1.00 69.50 86 THR A O 1
ATOM 689 N N . ALA A 1 87 ? 5.051 -8.343 -14.403 1.00 71.62 87 ALA A N 1
ATOM 690 C CA . ALA A 1 87 ? 3.815 -8.213 -15.169 1.00 71.62 87 ALA A CA 1
ATOM 691 C C . ALA A 1 87 ? 3.410 -9.556 -15.790 1.00 71.62 87 ALA A C 1
ATOM 693 O O . ALA A 1 87 ? 2.245 -9.936 -15.734 1.00 71.62 87 ALA A O 1
ATOM 694 N N . GLN A 1 88 ? 4.372 -10.299 -16.343 1.00 75.88 88 GLN A N 1
ATOM 695 C CA . GLN A 1 88 ? 4.121 -11.609 -16.940 1.00 75.88 88 GLN A CA 1
ATOM 696 C C . GLN A 1 88 ? 3.667 -12.649 -15.914 1.00 75.88 88 GLN A C 1
ATOM 698 O O . GLN A 1 88 ? 2.782 -13.438 -16.230 1.00 75.88 88 GLN A O 1
ATOM 703 N N . SER A 1 89 ? 4.215 -12.645 -14.696 1.00 75.50 89 SER A N 1
ATOM 704 C CA . SER A 1 89 ? 3.833 -13.613 -13.658 1.00 75.50 89 SER A CA 1
ATOM 705 C C . SER A 1 89 ? 2.426 -13.395 -13.091 1.00 75.50 89 SER A C 1
ATOM 707 O O . SER A 1 89 ? 1.849 -14.335 -12.555 1.00 75.50 89 SER A O 1
ATOM 709 N N . LEU A 1 90 ? 1.847 -12.197 -13.238 1.00 67.25 90 LEU A N 1
ATOM 710 C CA . LEU A 1 90 ? 0.481 -11.887 -12.794 1.00 67.25 90 LEU A CA 1
ATOM 711 C C . LEU A 1 90 ? -0.619 -12.417 -13.734 1.00 67.25 90 LEU A C 1
ATOM 713 O O . LEU A 1 90 ? -1.779 -12.472 -13.328 1.00 67.25 90 LEU A O 1
ATOM 717 N N . PHE A 1 91 ? -0.285 -12.786 -14.977 1.00 64.69 91 PHE A N 1
ATOM 718 C CA . PHE A 1 91 ? -1.245 -13.261 -15.990 1.00 64.69 91 PHE A CA 1
ATOM 719 C C . PHE A 1 91 ? -1.180 -14.779 -16.259 1.00 64.69 91 PHE A C 1
ATOM 721 O O . PHE A 1 91 ? -1.760 -15.240 -17.246 1.00 64.69 91 PHE A O 1
ATOM 728 N N . VAL A 1 92 ? -0.486 -15.549 -15.412 1.00 51.78 92 VAL A N 1
ATOM 729 C CA . VAL A 1 92 ? -0.357 -17.020 -15.496 1.00 51.78 92 VAL A CA 1
ATOM 730 C C . VAL A 1 92 ? -1.057 -17.668 -14.310 1.00 51.78 92 VAL A C 1
ATOM 732 O O . VAL A 1 92 ? -1.755 -18.681 -14.539 1.00 51.78 92 VAL A O 1
#

pLDDT: mean 82.18, std 11.01, range [49.59, 94.75]